Protein AF-A0A2E3DLD1-F1 (afdb_monomer)

Structure (mmCIF, N/CA/C/O backbone):
data_AF-A0A2E3DLD1-F1
#
_entry.id   AF-A0A2E3DLD1-F1
#
loop_
_atom_site.group_PDB
_atom_site.id
_atom_site.type_symbol
_atom_site.label_atom_id
_atom_site.label_alt_id
_atom_site.label_comp_id
_atom_site.label_asym_id
_atom_site.label_entity_id
_atom_site.label_seq_id
_atom_site.pdbx_PDB_ins_code
_atom_site.Cartn_x
_atom_site.Cartn_y
_atom_site.Cartn_z
_atom_site.occupancy
_atom_site.B_iso_or_equiv
_atom_site.auth_seq_id
_atom_site.auth_comp_id
_atom_site.auth_asym_id
_atom_site.auth_atom_id
_atom_site.pdbx_PDB_model_num
ATOM 1 N N . MET A 1 1 ? 0.374 -8.086 2.328 1.00 82.94 1 MET A N 1
ATOM 2 C CA . MET A 1 1 ? -0.920 -7.400 2.568 1.00 82.94 1 MET A CA 1
ATOM 3 C C . MET A 1 1 ? -2.157 -8.249 2.281 1.00 82.94 1 MET A C 1
ATOM 5 O O . MET A 1 1 ? -3.223 -7.863 2.733 1.00 82.94 1 MET A O 1
ATOM 9 N N . SER A 1 2 ? -2.052 -9.369 1.558 1.00 74.94 2 SER A N 1
ATOM 10 C CA . SER A 1 2 ? -3.204 -10.095 1.002 1.00 74.94 2 SER A CA 1
ATOM 11 C C . SER A 1 2 ? -3.505 -11.460 1.629 1.00 74.94 2 SER A C 1
ATOM 13 O O . SER A 1 2 ? -4.386 -12.159 1.141 1.00 74.94 2 SER A O 1
ATOM 15 N N . ARG A 1 3 ? -2.739 -11.895 2.644 1.00 80.12 3 ARG A N 1
ATOM 16 C CA . ARG A 1 3 ? -2.756 -13.262 3.227 1.00 80.12 3 ARG A CA 1
ATOM 17 C C . ARG A 1 3 ? -2.580 -14.410 2.201 1.00 80.12 3 ARG A C 1
ATOM 19 O O . ARG A 1 3 ? -2.602 -15.574 2.575 1.00 80.12 3 ARG A O 1
ATOM 26 N N . ARG A 1 4 ? -2.365 -14.100 0.920 1.00 85.38 4 ARG A N 1
ATOM 27 C CA . ARG A 1 4 ? -2.179 -15.044 -0.187 1.00 85.38 4 ARG A CA 1
ATOM 28 C C . ARG A 1 4 ? -0.713 -15.088 -0.596 1.00 85.38 4 ARG A C 1
ATOM 30 O O . ARG A 1 4 ? -0.006 -14.086 -0.474 1.00 85.38 4 ARG A O 1
ATOM 37 N N . HIS A 1 5 ? -0.281 -16.236 -1.115 1.00 90.38 5 HIS A N 1
ATOM 38 C CA . HIS A 1 5 ? 1.022 -16.362 -1.763 1.00 90.38 5 HIS A CA 1
ATOM 39 C C . HIS A 1 5 ? 1.165 -15.320 -2.886 1.00 90.38 5 HIS A C 1
ATOM 41 O O . HIS A 1 5 ? 0.178 -14.992 -3.546 1.00 90.38 5 HIS A O 1
ATOM 47 N N . GLY A 1 6 ? 2.382 -14.807 -3.103 1.00 82.62 6 GLY A N 1
ATOM 48 C CA . GLY A 1 6 ? 2.643 -13.686 -4.014 1.00 82.62 6 GLY A CA 1
ATOM 49 C C . GLY A 1 6 ? 2.031 -13.885 -5.398 1.00 82.62 6 GLY A C 1
ATOM 50 O O . GLY A 1 6 ? 1.295 -13.021 -5.872 1.00 82.62 6 GLY A O 1
ATOM 51 N N . PHE A 1 7 ? 2.213 -15.069 -5.987 1.00 87.50 7 PHE A N 1
ATOM 52 C CA . PHE A 1 7 ? 1.736 -15.343 -7.345 1.00 87.50 7 PHE A CA 1
ATOM 53 C C . PHE A 1 7 ? 0.203 -15.385 -7.411 1.00 87.50 7 PHE A C 1
ATOM 55 O O . PHE A 1 7 ? -0.388 -14.910 -8.375 1.00 87.50 7 PHE A O 1
ATOM 62 N N . LEU A 1 8 ? -0.455 -15.850 -6.343 1.00 88.19 8 LEU A N 1
ATOM 63 C CA . LEU A 1 8 ? -1.919 -15.830 -6.212 1.00 88.19 8 LEU A CA 1
ATOM 64 C C . LEU A 1 8 ? -2.474 -14.422 -5.964 1.00 88.19 8 LEU A C 1
ATOM 66 O O . LEU A 1 8 ? -3.671 -14.187 -6.113 1.00 88.19 8 LEU A O 1
ATOM 70 N N . ALA A 1 9 ? -1.618 -13.490 -5.553 1.00 87.88 9 ALA A N 1
ATOM 71 C CA . ALA A 1 9 ? -1.947 -12.083 -5.376 1.00 87.88 9 ALA A CA 1
ATOM 72 C C . ALA A 1 9 ? -1.574 -11.231 -6.608 1.00 87.88 9 ALA A C 1
ATOM 74 O O . ALA A 1 9 ? -1.698 -10.005 -6.566 1.00 87.88 9 ALA A O 1
ATOM 75 N N . GLY A 1 10 ? -1.115 -11.867 -7.694 1.00 88.69 10 GLY A N 1
ATOM 76 C CA . GLY A 1 10 ? -0.681 -11.213 -8.932 1.00 88.69 10 GLY A CA 1
ATOM 77 C C . GLY A 1 10 ? 0.753 -10.673 -8.906 1.00 88.69 10 GLY A C 1
ATOM 78 O O . GLY A 1 10 ? 1.198 -10.101 -9.896 1.00 88.69 10 GLY A O 1
ATOM 79 N N . VAL A 1 11 ? 1.493 -10.874 -7.811 1.00 91.00 11 VAL A N 1
ATOM 80 C CA . VAL A 1 11 ? 2.868 -10.385 -7.644 1.00 91.00 11 VAL A CA 1
ATOM 81 C C . VAL A 1 11 ? 3.843 -11.512 -7.944 1.00 91.00 11 VAL A C 1
ATOM 83 O O . VAL A 1 11 ? 3.930 -12.482 -7.195 1.00 91.00 11 VAL A O 1
ATOM 86 N N . THR A 1 12 ? 4.587 -11.384 -9.038 1.00 89.75 12 THR A N 1
ATOM 87 C CA . THR A 1 12 ? 5.524 -12.434 -9.484 1.00 89.75 12 THR A CA 1
ATOM 88 C C . THR A 1 12 ? 6.979 -11.994 -9.469 1.00 89.75 12 THR A C 1
ATOM 90 O O . THR A 1 12 ? 7.861 -12.830 -9.319 1.00 89.75 12 THR A O 1
ATOM 93 N N . ASP A 1 13 ? 7.232 -10.695 -9.605 1.00 90.38 13 ASP A N 1
ATOM 94 C CA . ASP A 1 13 ? 8.566 -10.101 -9.576 1.00 90.38 13 ASP A CA 1
ATOM 95 C C . ASP A 1 13 ? 8.461 -8.657 -9.043 1.00 90.38 13 ASP A C 1
ATOM 97 O O . ASP A 1 13 ? 7.379 -8.195 -8.686 1.00 90.38 13 ASP A O 1
ATOM 101 N N . THR A 1 14 ? 9.578 -7.939 -8.960 1.00 87.06 14 THR A N 1
ATOM 102 C CA . THR A 1 14 ? 9.646 -6.549 -8.477 1.00 87.06 14 THR A CA 1
ATOM 103 C C . THR A 1 14 ? 9.921 -5.532 -9.584 1.00 87.06 14 THR A C 1
ATOM 105 O O . THR A 1 14 ? 9.970 -4.331 -9.329 1.00 87.06 14 THR A O 1
ATOM 108 N N . ARG A 1 15 ? 10.138 -6.002 -10.813 1.00 84.88 15 ARG A N 1
ATOM 109 C CA . ARG A 1 15 ? 10.510 -5.196 -11.974 1.00 84.88 15 ARG A CA 1
ATOM 110 C C . ARG A 1 15 ? 9.376 -5.188 -12.990 1.00 84.88 15 ARG A C 1
ATOM 112 O O . ARG A 1 15 ? 8.490 -6.041 -12.980 1.00 84.88 15 ARG A O 1
ATOM 119 N N . PHE A 1 16 ? 9.439 -4.228 -13.910 1.00 85.44 16 PHE A N 1
ATOM 120 C CA . PHE A 1 16 ? 8.552 -4.161 -15.076 1.00 85.44 16 PHE A CA 1
ATOM 121 C C . PHE A 1 16 ? 7.054 -4.242 -14.728 1.00 85.44 16 PHE A C 1
ATOM 123 O O . PHE A 1 16 ? 6.290 -4.905 -15.421 1.00 85.44 16 PHE A O 1
ATOM 130 N N . MET A 1 17 ? 6.628 -3.557 -13.658 1.00 84.94 17 MET A N 1
ATOM 131 C CA . MET A 1 17 ? 5.228 -3.472 -13.207 1.00 84.94 17 MET A CA 1
ATOM 132 C C . MET A 1 17 ? 4.640 -4.778 -12.640 1.00 84.94 17 MET A C 1
ATOM 134 O O . MET A 1 17 ? 3.442 -4.830 -12.348 1.00 84.94 17 MET A O 1
ATOM 138 N N . ARG A 1 18 ? 5.459 -5.820 -12.449 1.00 87.56 18 ARG A N 1
ATOM 139 C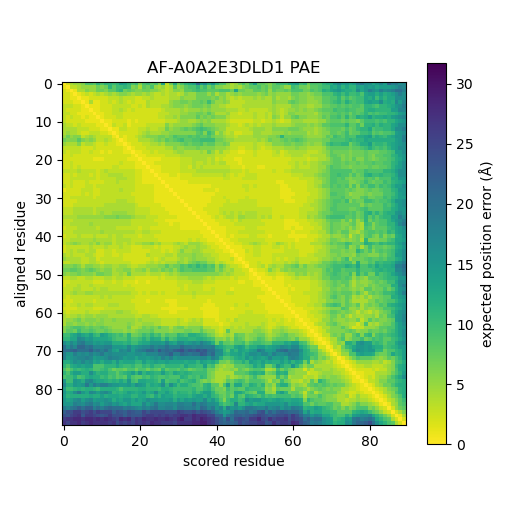 CA . ARG A 1 18 ? 5.053 -7.125 -11.893 1.00 87.56 18 ARG A CA 1
ATOM 140 C C . ARG A 1 18 ? 4.953 -7.129 -10.367 1.00 87.56 18 ARG A C 1
ATOM 142 O O . ARG A 1 18 ? 4.509 -8.123 -9.793 1.00 87.56 18 ARG A O 1
ATOM 149 N N . GLU A 1 19 ? 5.316 -6.016 -9.732 1.00 89.00 19 GLU A N 1
ATOM 150 C CA . GLU A 1 19 ? 5.168 -5.771 -8.297 1.00 89.00 19 GLU A CA 1
ATOM 151 C C . GLU A 1 19 ? 3.731 -5.409 -7.895 1.00 89.00 19 GLU A C 1
ATOM 153 O O . GLU A 1 19 ? 3.419 -5.284 -6.714 1.00 89.00 19 GLU A O 1
ATOM 158 N N . ARG A 1 20 ? 2.845 -5.174 -8.866 1.00 92.12 20 ARG A N 1
ATOM 159 C CA . ARG A 1 20 ? 1.493 -4.672 -8.617 1.00 92.12 20 ARG A CA 1
ATOM 160 C C . ARG A 1 20 ? 0.626 -5.731 -7.952 1.00 92.12 20 ARG A C 1
ATOM 162 O O . ARG A 1 20 ? 0.311 -6.758 -8.544 1.00 92.12 20 ARG A O 1
ATOM 169 N N . LEU A 1 21 ? 0.172 -5.428 -6.740 1.00 92.62 21 LEU A N 1
ATOM 170 C CA . LEU A 1 21 ? -0.822 -6.252 -6.068 1.00 92.62 21 LEU A CA 1
ATOM 171 C C . LEU A 1 2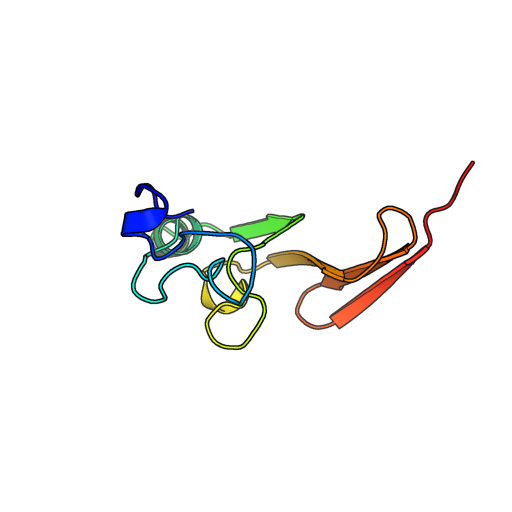1 ? -2.144 -6.169 -6.833 1.00 92.62 21 LEU A C 1
ATOM 173 O O . LEU A 1 21 ? -2.614 -5.065 -7.113 1.00 92.62 21 LEU A O 1
ATOM 177 N N . SER A 1 22 ? -2.752 -7.318 -7.133 1.00 93.00 22 SER A N 1
ATOM 178 C CA . SER A 1 22 ? -4.042 -7.373 -7.825 1.00 93.00 22 SER A CA 1
ATOM 179 C C . SER A 1 22 ? -5.079 -6.460 -7.155 1.00 93.00 22 SER A C 1
ATOM 181 O O . SER A 1 22 ? -5.165 -6.368 -5.921 1.00 93.00 22 SER A O 1
ATOM 183 N N . LEU A 1 23 ? -5.863 -5.750 -7.973 1.00 91.75 23 LEU A N 1
ATOM 184 C CA . LEU A 1 23 ? -6.872 -4.818 -7.474 1.00 91.75 23 LEU A CA 1
ATOM 185 C C . LEU A 1 23 ? -8.017 -5.549 -6.767 1.00 91.75 23 LEU A C 1
ATOM 187 O O . LEU A 1 23 ? -8.469 -5.060 -5.734 1.00 91.75 23 LEU A O 1
ATOM 191 N N . ASP A 1 24 ? -8.344 -6.760 -7.215 1.00 91.50 24 ASP A N 1
ATOM 192 C CA . ASP A 1 24 ? -9.379 -7.629 -6.633 1.00 91.50 24 ASP A CA 1
ATOM 193 C C . ASP A 1 24 ? -8.965 -8.227 -5.284 1.00 91.50 24 ASP A C 1
ATOM 195 O O . ASP A 1 24 ? -9.754 -8.840 -4.565 1.00 91.50 24 ASP A O 1
ATOM 199 N N . THR A 1 25 ? -7.692 -8.077 -4.921 1.00 92.19 25 THR A N 1
ATOM 200 C CA . THR A 1 25 ? -7.189 -8.568 -3.647 1.00 92.19 25 THR A CA 1
ATOM 201 C C . THR A 1 25 ? -7.505 -7.582 -2.534 1.00 92.19 25 THR A C 1
ATOM 203 O O . THR A 1 25 ? -6.942 -6.484 -2.492 1.00 92.19 25 THR A O 1
ATOM 206 N N . ILE A 1 26 ? -8.337 -8.013 -1.589 1.00 91.94 26 ILE A N 1
ATOM 207 C CA . ILE A 1 26 ? -8.608 -7.264 -0.362 1.00 91.94 26 ILE A CA 1
ATOM 208 C C . ILE A 1 26 ? -7.332 -7.214 0.484 1.00 91.94 26 ILE A C 1
ATOM 210 O O . ILE A 1 26 ? -6.695 -8.238 0.755 1.00 91.94 26 ILE A O 1
ATOM 214 N N . THR A 1 27 ? -6.930 -6.009 0.875 1.00 94.06 27 THR A N 1
ATOM 215 C CA . THR A 1 27 ? -5.795 -5.784 1.769 1.00 94.06 27 THR A CA 1
ATOM 216 C C . THR A 1 27 ? -6.245 -5.810 3.229 1.00 94.06 27 THR A C 1
ATOM 218 O O . THR A 1 27 ? -7.378 -5.465 3.557 1.00 94.06 27 THR A O 1
ATOM 221 N N . LEU A 1 28 ? -5.332 -6.166 4.134 1.00 93.75 28 LEU A N 1
ATOM 222 C CA . LEU A 1 28 ? -5.573 -6.104 5.579 1.00 93.75 28 LEU A CA 1
ATOM 223 C C . LEU A 1 28 ? -6.209 -4.778 6.066 1.00 93.75 28 LEU A C 1
ATOM 225 O O . LEU A 1 28 ? -7.220 -4.850 6.759 1.00 93.75 28 LEU A O 1
ATOM 229 N N . PRO A 1 29 ? -5.696 -3.580 5.716 1.00 94.19 29 PRO A N 1
ATOM 230 C CA . PRO A 1 29 ? -6.320 -2.320 6.131 1.00 94.19 29 PRO A CA 1
ATOM 231 C C . PRO A 1 29 ? -7.738 -2.132 5.569 1.00 94.19 29 PRO A C 1
ATOM 233 O O . PRO A 1 29 ? -8.582 -1.608 6.283 1.00 94.19 29 PRO A O 1
ATOM 236 N N . GLN A 1 30 ? -8.053 -2.615 4.357 1.00 94.38 30 GLN A N 1
ATOM 237 C CA . GLN A 1 30 ? -9.433 -2.580 3.847 1.00 94.38 30 GLN A CA 1
ATOM 238 C C . GLN A 1 30 ? -10.376 -3.402 4.734 1.00 94.38 30 GLN A C 1
ATOM 240 O O . GLN A 1 30 ? -11.459 -2.928 5.061 1.00 94.38 30 GLN A O 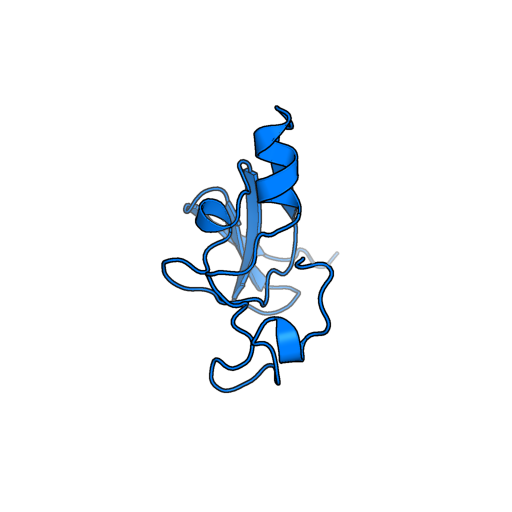1
ATOM 245 N N . SER A 1 31 ? -9.954 -4.594 5.168 1.00 95.00 31 SER A N 1
ATOM 246 C CA . SER A 1 31 ? -10.741 -5.424 6.091 1.00 95.00 31 SER A CA 1
ATOM 247 C C . SER A 1 31 ? -10.838 -4.836 7.502 1.00 95.00 31 SER A C 1
ATOM 249 O O . SER A 1 31 ? -11.871 -4.958 8.147 1.00 95.00 31 SER A O 1
ATOM 251 N N . LEU A 1 32 ? -9.785 -4.192 8.008 1.00 95.19 32 LEU A N 1
ATOM 252 C CA . LEU A 1 32 ? -9.833 -3.549 9.327 1.00 95.19 32 LEU A CA 1
ATOM 253 C C . LEU A 1 32 ? -10.743 -2.317 9.315 1.00 95.19 32 LEU A C 1
ATOM 255 O O . LEU A 1 32 ? -11.489 -2.082 10.264 1.00 95.19 32 LEU A O 1
ATOM 259 N N . LYS A 1 33 ? -10.749 -1.570 8.211 1.00 94.06 33 LYS A N 1
ATOM 260 C CA . LYS A 1 33 ? -11.592 -0.389 8.054 1.00 94.06 33 LYS A CA 1
ATOM 261 C C . LYS A 1 33 ? -13.084 -0.722 8.119 1.00 94.06 33 LYS A C 1
ATOM 263 O O . LYS A 1 33 ? -13.842 0.040 8.711 1.00 94.06 33 LYS A O 1
ATOM 268 N N . THR A 1 34 ? -13.514 -1.883 7.607 1.00 93.81 34 THR A N 1
ATOM 269 C CA . THR A 1 34 ? -14.919 -2.324 7.744 1.00 93.81 34 THR A CA 1
ATOM 270 C C . THR A 1 34 ? -15.327 -2.607 9.191 1.00 93.81 34 THR A C 1
ATOM 272 O O . THR A 1 34 ? -16.514 -2.623 9.487 1.00 93.81 34 THR A O 1
ATOM 275 N N . ALA A 1 35 ? -14.363 -2.808 10.092 1.00 96.44 35 ALA A N 1
ATOM 276 C CA . ALA A 1 35 ? -14.590 -2.981 11.525 1.00 96.44 35 ALA A CA 1
ATOM 277 C C . ALA A 1 35 ? -14.399 -1.679 12.335 1.00 96.44 35 ALA A C 1
ATOM 279 O O . ALA A 1 35 ? -14.372 -1.724 13.560 1.00 96.44 35 ALA A O 1
ATOM 280 N N . GLY A 1 36 ? -14.259 -0.521 11.675 1.00 95.38 36 GLY A N 1
ATOM 281 C CA . GLY A 1 36 ? -14.158 0.787 12.335 1.00 95.38 36 GLY A CA 1
ATOM 282 C C . GLY A 1 36 ? -12.750 1.188 12.783 1.00 95.38 36 GLY A C 1
ATOM 283 O O . GLY A 1 36 ? -12.598 2.174 13.501 1.00 95.38 36 GLY A O 1
ATOM 284 N N . TYR A 1 37 ? -11.711 0.462 12.363 1.00 97.38 37 TYR A N 1
ATOM 285 C CA . TYR A 1 37 ? -10.331 0.835 12.675 1.00 97.38 37 TYR A CA 1
ATOM 286 C C . TYR A 1 37 ? -9.863 2.022 11.828 1.00 97.38 37 TYR A C 1
ATOM 288 O O . TYR A 1 37 ? -10.039 2.032 10.609 1.00 97.38 37 TYR A O 1
ATOM 296 N N . ALA A 1 38 ? -9.172 2.965 12.471 1.00 96.50 38 ALA A N 1
ATOM 297 C CA . ALA A 1 38 ? -8.322 3.930 11.782 1.00 96.50 38 ALA A CA 1
ATOM 298 C C . ALA A 1 38 ? -7.046 3.234 11.287 1.00 96.50 38 ALA A C 1
ATOM 300 O O . ALA A 1 38 ? -6.454 2.417 11.998 1.00 96.50 38 ALA A O 1
ATOM 301 N N . THR A 1 39 ? -6.614 3.547 10.066 1.00 96.31 39 THR A N 1
ATOM 302 C CA . THR A 1 39 ? -5.514 2.828 9.411 1.00 96.31 39 THR A CA 1
ATOM 303 C C . THR A 1 39 ? -4.400 3.762 8.943 1.00 96.31 39 THR A C 1
ATOM 305 O O . THR A 1 39 ? -4.638 4.760 8.263 1.00 96.31 39 THR A O 1
ATOM 308 N N . GLY A 1 40 ? -3.155 3.403 9.265 1.00 93.56 40 GLY A N 1
ATOM 309 C CA . GLY A 1 40 ? -1.958 4.162 8.901 1.00 93.56 40 GLY A CA 1
ATOM 310 C C . GLY A 1 40 ? -0.923 3.310 8.166 1.00 93.56 40 GLY A C 1
ATOM 311 O O . GLY A 1 40 ? -0.770 2.122 8.455 1.00 93.56 40 GLY A O 1
ATOM 312 N N . PHE A 1 41 ? -0.197 3.909 7.221 1.00 91.62 41 PHE A N 1
ATOM 313 C CA . PHE A 1 41 ? 0.945 3.289 6.550 1.00 91.62 41 PHE A CA 1
ATOM 314 C C . PHE A 1 41 ? 2.190 4.167 6.627 1.00 91.62 41 PHE A C 1
ATOM 316 O O . PHE A 1 41 ? 2.171 5.314 6.187 1.00 91.62 41 PHE A O 1
ATOM 323 N N . PHE A 1 42 ? 3.298 3.580 7.077 1.00 90.56 42 PHE A N 1
ATOM 324 C CA . PHE A 1 42 ? 4.586 4.254 7.212 1.00 90.56 42 PHE A CA 1
ATOM 325 C C . PHE A 1 42 ? 5.680 3.399 6.557 1.00 90.56 42 PHE A C 1
ATOM 327 O O . PHE A 1 42 ? 5.848 2.230 6.903 1.00 90.56 42 PHE A O 1
ATOM 334 N N . GLY A 1 43 ? 6.421 3.953 5.593 1.00 86.06 43 GLY A N 1
ATOM 335 C CA . GLY A 1 43 ? 7.585 3.296 4.981 1.00 86.06 43 GLY A CA 1
ATOM 336 C C . GLY A 1 43 ? 7.450 2.969 3.488 1.00 86.06 43 GLY A C 1
ATOM 337 O O . GLY A 1 43 ? 7.094 3.823 2.677 1.00 86.06 43 GLY A O 1
ATOM 338 N N . LYS A 1 44 ? 7.827 1.750 3.070 1.00 87.31 44 LYS A N 1
ATOM 339 C CA . LYS A 1 44 ? 7.930 1.364 1.646 1.00 87.31 44 LYS A CA 1
ATOM 340 C C . LYS A 1 44 ? 6.732 0.529 1.200 1.00 87.31 44 LYS A C 1
ATOM 342 O O . LYS A 1 44 ? 6.552 -0.586 1.673 1.00 87.31 44 LYS A O 1
ATOM 347 N N . TRP A 1 45 ? 5.968 1.028 0.227 1.00 88.31 45 TRP A N 1
ATOM 348 C CA . TRP A 1 45 ? 4.774 0.330 -0.262 1.00 88.31 45 TRP A CA 1
ATOM 349 C C . TRP A 1 45 ? 5.070 -0.824 -1.229 1.00 88.31 45 TRP A C 1
ATOM 351 O O . TRP A 1 45 ? 4.687 -1.958 -0.970 1.00 88.31 45 TRP A O 1
ATOM 361 N N . HIS A 1 46 ? 5.759 -0.535 -2.338 1.00 88.81 46 HIS A N 1
ATOM 362 C CA . HIS A 1 46 ? 6.234 -1.512 -3.333 1.00 88.81 46 HIS A CA 1
ATOM 363 C C . HIS A 1 46 ? 5.192 -2.490 -3.913 1.00 88.81 46 HIS A C 1
ATOM 365 O O . HIS A 1 46 ? 5.573 -3.535 -4.417 1.00 88.81 46 HIS A O 1
ATOM 371 N N . ASN A 1 47 ? 3.903 -2.142 -3.884 1.00 89.56 47 ASN A N 1
ATOM 372 C CA . ASN A 1 47 ? 2.820 -2.959 -4.447 1.00 89.56 47 ASN A CA 1
ATOM 373 C C . ASN A 1 47 ? 2.061 -2.223 -5.572 1.00 89.56 47 ASN A C 1
ATOM 375 O O . ASN A 1 47 ? 0.856 -2.400 -5.751 1.00 89.56 47 ASN A O 1
ATOM 379 N N . GLY A 1 48 ? 2.769 -1.356 -6.303 1.00 88.00 48 GLY A N 1
ATOM 380 C CA . GLY A 1 48 ? 2.227 -0.442 -7.312 1.00 88.00 48 GLY A CA 1
ATOM 381 C C . GLY A 1 48 ? 2.124 1.009 -6.822 1.00 88.00 48 GLY A C 1
ATOM 382 O O . GLY A 1 48 ? 1.705 1.282 -5.701 1.00 88.00 48 GLY A O 1
ATOM 383 N N . LYS A 1 49 ? 2.540 1.964 -7.665 1.00 78.88 49 LYS A N 1
ATOM 384 C CA . LYS A 1 49 ? 2.679 3.393 -7.300 1.00 78.88 49 LYS A CA 1
ATOM 385 C C . LYS A 1 49 ? 1.568 4.303 -7.854 1.00 78.88 49 LYS A C 1
ATOM 387 O O . LYS A 1 49 ? 1.350 5.389 -7.323 1.00 78.88 49 LYS A O 1
ATOM 392 N N . GLY A 1 50 ? 0.881 3.895 -8.923 1.00 83.50 50 GLY A N 1
ATOM 393 C CA . GLY A 1 50 ? -0.059 4.744 -9.672 1.00 83.50 50 GLY A CA 1
ATOM 394 C C . GLY A 1 50 ? -1.533 4.371 -9.493 1.00 83.50 50 GLY A C 1
ATOM 395 O O . GLY A 1 50 ? -1.850 3.224 -9.196 1.00 83.50 50 GLY A O 1
ATOM 396 N N . GLY A 1 51 ? -2.430 5.340 -9.707 1.00 88.50 51 GLY A N 1
ATOM 397 C CA . GLY A 1 51 ? -3.882 5.123 -9.806 1.00 88.50 51 GLY A CA 1
ATOM 398 C C . GLY A 1 51 ? -4.483 4.294 -8.664 1.00 88.50 51 GLY A C 1
ATOM 399 O O . GLY A 1 51 ? -4.253 4.572 -7.486 1.00 88.50 51 GLY A O 1
ATOM 400 N N . SER A 1 52 ? -5.227 3.246 -9.014 1.00 90.62 52 SER A N 1
ATOM 401 C CA . SER A 1 52 ? -5.905 2.348 -8.065 1.00 90.62 52 SER A CA 1
ATOM 402 C C . SER A 1 52 ? -4.955 1.561 -7.148 1.00 90.62 52 SER A C 1
ATOM 404 O O . SER A 1 52 ? -5.388 1.034 -6.128 1.00 90.62 52 SER A O 1
ATOM 406 N N . TYR A 1 53 ? -3.655 1.510 -7.457 1.00 89.38 53 TYR A N 1
ATOM 407 C CA . TYR A 1 53 ? -2.647 0.844 -6.621 1.00 89.38 53 TYR A CA 1
ATOM 408 C C . TYR A 1 53 ? -2.114 1.733 -5.487 1.00 89.38 53 TYR A C 1
ATOM 410 O O . TYR A 1 53 ? -1.379 1.257 -4.618 1.00 89.38 53 TYR A O 1
ATOM 418 N N . ARG A 1 54 ? -2.469 3.027 -5.481 1.00 89.19 54 ARG A N 1
ATOM 419 C CA . ARG A 1 54 ? -2.089 3.970 -4.421 1.00 89.19 54 ARG A CA 1
ATOM 420 C C . ARG A 1 54 ? -2.679 3.532 -3.083 1.00 89.19 54 ARG A C 1
ATOM 422 O O . ARG A 1 54 ? -3.839 3.152 -3.011 1.00 89.19 54 ARG A O 1
ATOM 429 N N . LEU A 1 55 ? -1.903 3.685 -2.014 1.00 89.12 55 LEU A N 1
ATOM 430 C CA . LEU A 1 55 ? -2.257 3.323 -0.634 1.00 89.12 55 LEU A CA 1
ATOM 431 C C . LEU A 1 55 ? -3.652 3.816 -0.173 1.00 89.12 55 LEU A C 1
ATOM 433 O O . LEU A 1 55 ? -4.367 3.064 0.480 1.00 89.12 55 LEU A O 1
ATOM 437 N N . GLU A 1 56 ? -4.063 5.033 -0.558 1.00 88.06 56 GLU A N 1
ATOM 438 C CA . GLU A 1 56 ? -5.414 5.593 -0.303 1.00 88.06 56 GLU A CA 1
ATOM 439 C C . GLU A 1 56 ? -6.542 4.710 -0.849 1.00 88.06 56 GLU A C 1
ATOM 441 O O . GLU A 1 56 ? -7.556 4.498 -0.193 1.00 88.06 56 GLU A O 1
ATOM 446 N N . ASN A 1 57 ? -6.327 4.120 -2.022 1.00 91.19 57 ASN A N 1
ATOM 447 C CA . ASN A 1 57 ? -7.278 3.223 -2.677 1.00 91.19 57 ASN A CA 1
ATOM 448 C C . ASN A 1 57 ? -7.141 1.775 -2.180 1.00 91.19 57 ASN A C 1
ATOM 450 O O . ASN A 1 57 ? -7.882 0.888 -2.596 1.00 91.19 57 ASN A O 1
ATOM 454 N N . ARG A 1 58 ? -6.178 1.524 -1.287 1.00 93.81 58 ARG A N 1
ATOM 455 C CA . ARG A 1 58 ? -5.871 0.214 -0.703 1.00 93.81 58 ARG A CA 1
ATOM 456 C C . ARG A 1 58 ? -6.143 0.179 0.799 1.00 93.81 58 ARG A C 1
ATOM 458 O O . ARG A 1 58 ? -5.613 -0.695 1.477 1.00 93.81 58 ARG A O 1
ATOM 465 N N . GLY A 1 59 ? -6.989 1.089 1.285 1.00 91.75 59 GLY A N 1
ATOM 466 C CA . GLY A 1 59 ? -7.588 1.041 2.617 1.00 91.75 59 GLY A CA 1
ATOM 467 C C . GLY A 1 59 ? -6.886 1.848 3.698 1.00 91.75 59 GLY A C 1
ATOM 468 O O . GLY A 1 59 ? -7.309 1.709 4.831 1.00 91.75 59 GLY A O 1
ATOM 469 N N . PHE A 1 60 ? -5.864 2.651 3.378 1.00 94.19 60 PHE A N 1
ATOM 470 C CA . PHE A 1 60 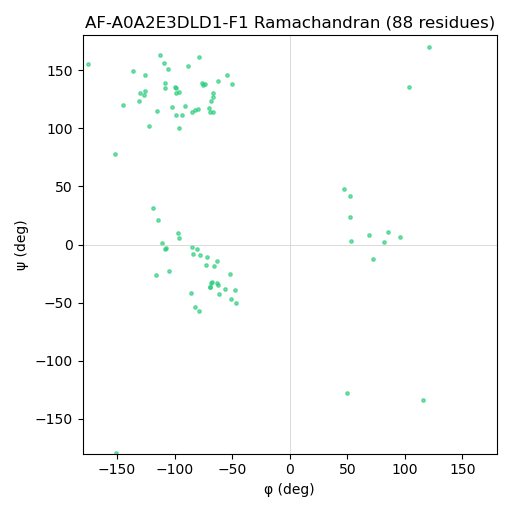? -5.143 3.467 4.364 1.00 94.19 60 PHE A CA 1
ATOM 471 C C . PHE A 1 60 ? -5.656 4.905 4.442 1.00 94.19 60 PHE A C 1
ATOM 473 O O . PHE A 1 60 ? -5.727 5.585 3.413 1.00 94.19 60 PHE A O 1
ATOM 480 N N . ASP A 1 61 ? -5.917 5.379 5.659 1.00 92.69 61 ASP A N 1
ATOM 481 C CA . ASP A 1 61 ? -6.342 6.752 5.946 1.00 92.69 61 ASP A CA 1
ATOM 482 C C . ASP A 1 61 ? -5.138 7.704 5.999 1.00 92.69 61 ASP A C 1
ATOM 484 O O . ASP A 1 61 ? -5.079 8.672 5.239 1.00 92.69 61 ASP A O 1
ATOM 488 N N . GLU A 1 62 ? -4.131 7.377 6.814 1.00 92.00 62 GLU A N 1
ATOM 489 C CA . GLU A 1 62 ? -2.898 8.160 6.964 1.00 92.00 62 GLU A CA 1
ATOM 490 C C . GLU A 1 62 ? -1.700 7.460 6.321 1.00 92.00 62 GLU A C 1
ATOM 492 O O . GLU A 1 62 ? -1.528 6.243 6.432 1.00 92.00 62 GLU A O 1
ATOM 497 N N . ARG A 1 63 ? -0.878 8.203 5.569 1.00 88.00 63 ARG A N 1
ATOM 498 C CA . ARG A 1 63 ? 0.170 7.602 4.736 1.00 88.00 63 ARG A CA 1
ATOM 499 C C . ARG A 1 63 ? 1.409 8.476 4.680 1.00 88.00 63 ARG A C 1
ATOM 501 O O . ARG A 1 63 ? 1.351 9.574 4.134 1.00 88.00 63 ARG A O 1
ATOM 508 N N . TRP A 1 64 ? 2.521 7.909 5.128 1.00 84.12 64 TRP A N 1
ATOM 509 C CA . TRP A 1 64 ? 3.874 8.436 5.003 1.00 84.12 64 TRP A CA 1
ATOM 510 C C . TRP A 1 64 ? 4.721 7.413 4.267 1.00 84.12 64 TRP A C 1
ATOM 512 O O . TRP A 1 64 ? 5.116 6.393 4.833 1.00 84.12 64 TRP 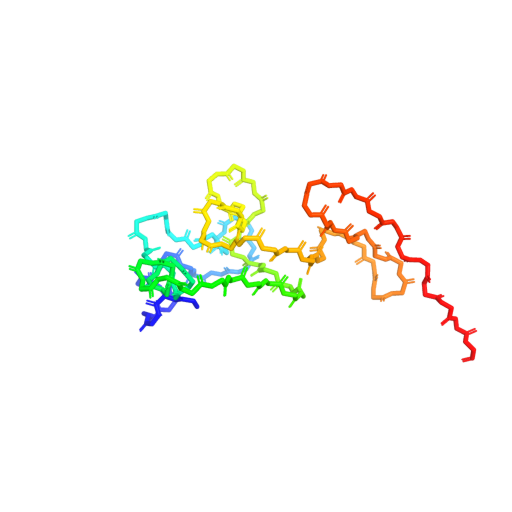A O 1
ATOM 522 N N . PHE A 1 65 ? 4.979 7.629 2.981 1.00 82.31 65 PHE A N 1
ATOM 523 C CA . PHE A 1 65 ? 5.697 6.623 2.205 1.00 82.31 65 PHE A CA 1
ATOM 524 C C . PHE A 1 65 ? 6.773 7.200 1.308 1.00 82.31 65 PHE A C 1
ATOM 526 O O . PHE A 1 65 ? 6.677 8.313 0.790 1.00 82.31 65 PHE A O 1
ATOM 533 N N . HIS A 1 66 ? 7.807 6.388 1.117 1.00 80.25 66 HIS A N 1
ATOM 534 C CA . HIS A 1 66 ? 8.891 6.698 0.209 1.00 80.25 66 H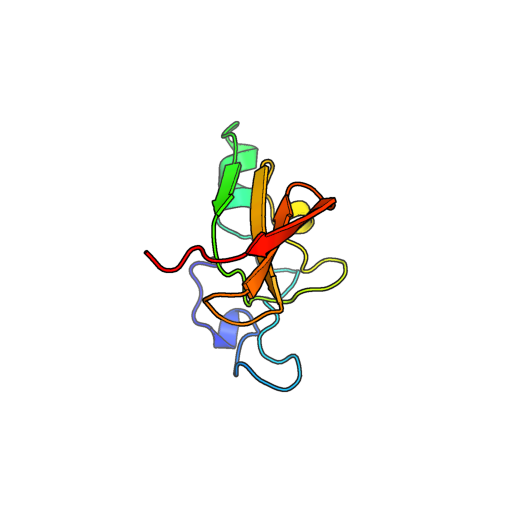IS A CA 1
ATOM 535 C C . HIS A 1 66 ? 8.391 6.649 -1.238 1.00 80.25 66 HIS A C 1
ATOM 537 O O . HIS A 1 66 ? 8.049 5.579 -1.750 1.00 80.25 66 HIS A O 1
ATOM 543 N N . GLU A 1 67 ? 8.372 7.797 -1.914 1.00 72.12 67 GLU A N 1
ATOM 544 C CA . GLU A 1 67 ? 8.005 7.854 -3.327 1.00 72.12 67 GLU A CA 1
ATOM 545 C C . GLU A 1 67 ? 9.194 7.583 -4.249 1.00 72.12 67 GLU A C 1
ATOM 547 O O . GLU A 1 67 ? 9.035 6.933 -5.286 1.00 72.12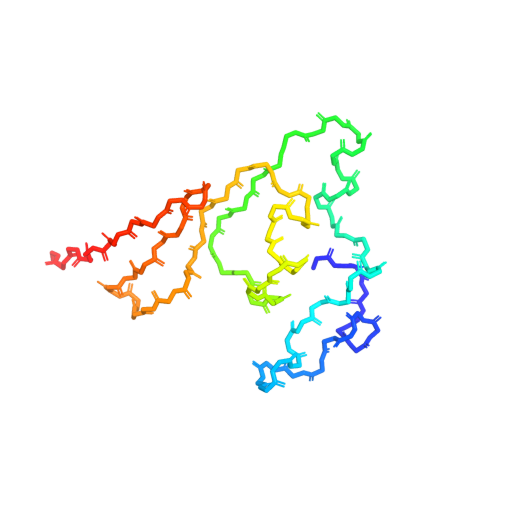 67 GLU A O 1
ATOM 552 N N . SER A 1 68 ? 10.354 8.150 -3.926 1.00 69.06 68 SER A N 1
ATOM 553 C CA . SER A 1 68 ? 11.569 8.108 -4.748 1.00 69.06 68 SER A CA 1
ATOM 554 C C . SER A 1 68 ? 12.731 8.760 -4.005 1.00 69.06 68 SER A C 1
ATOM 556 O O . SER A 1 68 ? 12.499 9.677 -3.219 1.00 69.06 68 SER A O 1
ATOM 558 N N . GLY A 1 69 ? 13.964 8.387 -4.335 1.00 63.78 69 GLY A N 1
ATOM 559 C CA . GLY A 1 69 ? 15.177 9.022 -3.817 1.00 63.78 69 GLY A CA 1
ATOM 560 C C . GLY A 1 69 ? 16.076 8.041 -3.072 1.00 63.78 69 GLY A C 1
ATOM 561 O O . GLY A 1 69 ? 15.706 6.897 -2.815 1.00 63.78 69 GLY A O 1
ATOM 562 N N . SER A 1 70 ? 17.284 8.486 -2.757 1.00 60.25 70 SER A N 1
ATOM 563 C CA . SER A 1 70 ? 18.270 7.683 -2.033 1.00 60.25 70 SER A CA 1
ATOM 564 C C . SER A 1 70 ? 17.945 7.674 -0.540 1.00 60.25 70 SER A C 1
ATOM 566 O O . SER A 1 70 ? 17.248 8.559 -0.047 1.00 60.25 70 SER A O 1
ATOM 568 N N . ARG A 1 71 ? 18.490 6.708 0.206 1.00 57.97 71 ARG A N 1
ATOM 569 C CA . ARG A 1 71 ? 18.257 6.546 1.657 1.00 57.97 71 ARG A CA 1
ATOM 570 C C . ARG A 1 71 ? 18.500 7.830 2.480 1.00 57.97 71 ARG A C 1
ATOM 572 O O . ARG A 1 71 ? 17.876 7.985 3.518 1.00 57.97 71 ARG A O 1
ATOM 579 N N . MET A 1 72 ? 19.342 8.739 1.974 1.00 58.22 72 MET A N 1
ATOM 580 C CA . MET A 1 72 ? 19.747 10.009 2.606 1.00 58.22 72 MET A CA 1
ATOM 581 C C . MET A 1 72 ? 19.137 11.270 1.961 1.00 58.22 72 MET A C 1
ATOM 583 O O . MET A 1 72 ? 19.376 12.382 2.418 1.00 58.22 72 MET A O 1
ATOM 587 N N . ALA A 1 73 ? 18.374 11.122 0.878 1.00 63.03 73 ALA A N 1
ATOM 588 C CA . ALA A 1 73 ? 17.731 12.225 0.166 1.00 63.03 73 ALA A CA 1
ATOM 589 C C . ALA A 1 73 ? 16.458 11.691 -0.496 1.00 63.03 73 ALA A C 1
ATOM 591 O O . ALA A 1 73 ? 16.439 11.352 -1.685 1.00 63.03 73 ALA A O 1
ATOM 592 N N . ALA A 1 74 ? 15.412 11.535 0.312 1.00 67.00 74 ALA A N 1
ATOM 593 C CA . ALA A 1 74 ? 14.172 10.891 -0.092 1.00 67.00 74 ALA A CA 1
ATOM 594 C C . ALA A 1 74 ? 13.043 11.910 -0.246 1.00 67.00 74 ALA A C 1
ATOM 596 O O . ALA A 1 74 ? 12.859 12.792 0.588 1.00 67.00 74 ALA A O 1
ATOM 597 N N . ASN A 1 75 ? 12.237 11.734 -1.289 1.00 76.12 75 ASN A N 1
ATOM 598 C CA . ASN A 1 75 ? 10.924 12.353 -1.372 1.00 76.12 75 ASN A CA 1
ATOM 599 C C . ASN A 1 75 ? 9.939 11.451 -0.628 1.00 76.12 75 ASN A C 1
ATOM 601 O O . ASN A 1 75 ? 9.684 10.312 -1.043 1.00 76.12 75 ASN A O 1
ATOM 605 N N . ILE A 1 76 ? 9.404 11.964 0.472 1.00 78.69 76 ILE A N 1
ATOM 606 C CA . ILE A 1 76 ? 8.339 11.330 1.237 1.00 78.69 76 ILE A CA 1
ATOM 607 C C . ILE A 1 76 ? 7.027 11.979 0.817 1.00 78.69 76 ILE A C 1
ATOM 609 O O . ILE A 1 76 ? 6.945 13.198 0.678 1.00 78.69 76 ILE A O 1
ATOM 613 N N . SER A 1 77 ? 5.996 11.172 0.580 1.00 78.56 77 SER A N 1
ATOM 614 C CA . SER A 1 77 ? 4.646 11.711 0.451 1.00 78.56 77 SER A CA 1
ATOM 615 C C . SER A 1 77 ? 3.881 11.540 1.749 1.00 78.56 77 SER A C 1
ATOM 617 O O . SER A 1 77 ? 3.816 10.430 2.281 1.00 78.56 77 SER A O 1
ATOM 619 N N . HIS A 1 78 ? 3.271 12.640 2.186 1.00 81.31 78 HIS A N 1
ATOM 620 C CA . HIS A 1 78 ? 2.270 12.698 3.236 1.00 81.31 78 HIS A CA 1
ATOM 621 C C . HIS A 1 78 ? 0.946 13.170 2.626 1.00 81.31 78 HIS A C 1
ATOM 623 O O . HIS A 1 78 ? 0.855 14.284 2.115 1.00 81.31 78 HIS A O 1
ATOM 629 N N . ASN A 1 79 ? -0.079 12.313 2.615 1.00 81.12 79 ASN A N 1
ATOM 630 C CA . ASN A 1 79 ? -1.430 12.663 2.143 1.00 81.12 79 ASN A CA 1
ATOM 631 C C . ASN A 1 79 ? -1.469 13.414 0.788 1.00 81.12 79 ASN A C 1
ATOM 633 O O . ASN A 1 79 ? -2.168 14.408 0.622 1.00 81.12 79 ASN A O 1
ATOM 637 N N . ARG A 1 80 ? -0.727 12.905 -0.211 1.00 76.06 80 ARG A N 1
ATOM 638 C CA . ARG A 1 80 ? -0.505 13.476 -1.565 1.00 76.06 80 ARG A CA 1
ATOM 639 C C . ARG A 1 80 ? 0.399 14.707 -1.643 1.00 76.06 80 ARG A C 1
ATOM 641 O O . ARG A 1 80 ? 0.833 15.040 -2.745 1.00 76.06 80 ARG A O 1
ATOM 648 N N . LYS A 1 81 ? 0.731 15.347 -0.527 1.00 80.56 81 LYS A N 1
ATOM 649 C CA . LYS A 1 81 ? 1.774 16.372 -0.484 1.00 80.56 81 LYS A CA 1
ATOM 650 C C . LYS A 1 81 ? 3.138 15.684 -0.518 1.00 80.56 81 LYS A C 1
ATOM 652 O O . LYS A 1 81 ? 3.309 14.625 0.087 1.00 80.56 81 LYS A O 1
ATOM 657 N N . LYS A 1 82 ? 4.086 16.241 -1.271 1.00 78.75 82 LYS A N 1
ATOM 658 C CA . LYS A 1 82 ? 5.470 15.753 -1.312 1.00 78.75 82 LYS A CA 1
ATOM 659 C C . LYS A 1 82 ? 6.336 16.624 -0.427 1.00 78.75 82 LYS A C 1
ATOM 661 O O . LYS A 1 82 ? 6.257 17.846 -0.509 1.00 78.75 82 LYS A O 1
ATOM 666 N N . GLU A 1 83 ? 7.181 15.984 0.360 1.00 78.75 83 GLU A N 1
ATOM 667 C CA . GLU A 1 83 ? 8.145 16.634 1.233 1.00 78.75 83 GLU A CA 1
ATOM 668 C C . GLU A 1 83 ? 9.515 15.994 0.999 1.00 78.75 83 GLU A C 1
ATOM 670 O O . GLU A 1 83 ? 9.652 14.768 0.923 1.00 78.75 83 GLU A O 1
ATOM 675 N N . LYS A 1 84 ? 10.530 16.834 0.786 1.00 73.56 84 LYS A N 1
ATOM 676 C CA . LYS A 1 84 ? 11.901 16.381 0.554 1.00 73.56 84 LYS A CA 1
ATOM 677 C C . LYS A 1 84 ? 12.601 16.302 1.902 1.00 73.56 84 LYS A C 1
ATOM 679 O O . LYS A 1 84 ? 12.751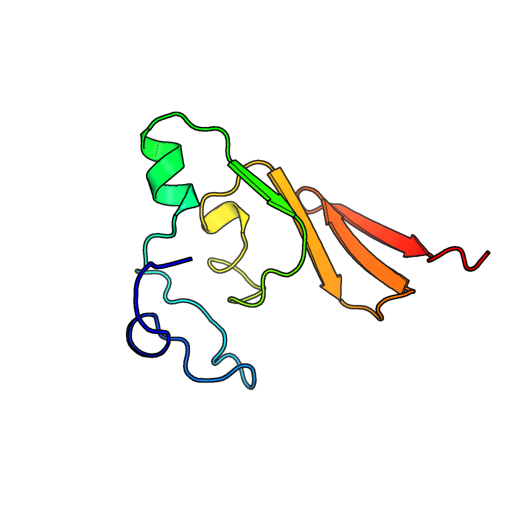 17.318 2.570 1.00 73.56 84 LYS A O 1
ATOM 684 N N . MET A 1 85 ? 13.043 15.108 2.271 1.00 67.12 85 MET A N 1
ATOM 685 C CA . MET A 1 85 ? 13.835 14.893 3.474 1.00 67.12 85 MET A CA 1
ATOM 686 C C . MET A 1 85 ? 15.317 14.957 3.093 1.00 67.12 85 MET A C 1
ATOM 688 O O . MET A 1 85 ? 15.812 14.085 2.371 1.00 67.12 85 MET A O 1
ATOM 692 N N . THR A 1 86 ? 16.020 15.992 3.542 1.00 62.06 86 THR A N 1
ATOM 693 C CA . THR A 1 86 ? 17.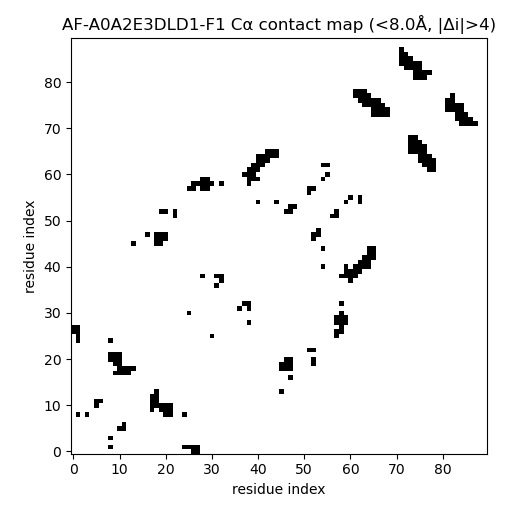488 16.016 3.573 1.00 62.06 86 THR A CA 1
ATOM 694 C C . THR A 1 86 ? 17.930 15.235 4.800 1.00 62.06 86 THR A C 1
ATOM 696 O O . THR A 1 86 ? 17.573 15.599 5.917 1.00 62.06 86 THR A O 1
ATOM 699 N N . GLY A 1 87 ? 18.649 14.128 4.611 1.00 58.81 87 GLY A N 1
ATOM 700 C CA . GLY A 1 87 ? 19.286 13.445 5.729 1.00 58.81 87 GLY A CA 1
ATOM 701 C C . GLY A 1 87 ? 20.378 14.346 6.289 1.00 58.81 87 GLY A C 1
ATOM 702 O O . GLY A 1 87 ? 21.347 14.615 5.581 1.00 58.81 87 GLY A O 1
ATOM 703 N N . ASN A 1 88 ? 20.220 14.820 7.526 1.00 56.84 88 ASN A N 1
ATOM 704 C CA . ASN A 1 88 ? 21.359 15.344 8.267 1.00 56.84 88 ASN A CA 1
ATOM 705 C C . ASN A 1 88 ? 22.277 14.164 8.581 1.00 56.84 88 ASN A C 1
ATOM 707 O O . ASN A 1 88 ? 21.836 13.147 9.120 1.00 56.84 88 ASN A O 1
ATOM 711 N N . VAL A 1 89 ? 23.527 14.296 8.153 1.00 50.41 89 VAL A N 1
ATOM 712 C CA . VAL A 1 89 ? 24.628 13.453 8.598 1.00 50.41 89 VAL A CA 1
ATOM 713 C C . VAL A 1 89 ? 25.280 14.257 9.715 1.00 50.41 89 VAL A C 1
ATOM 715 O O . VAL A 1 89 ? 25.963 15.235 9.417 1.00 50.41 89 VAL A O 1
ATOM 718 N N . ASP A 1 90 ? 24.972 13.909 10.961 1.00 47.81 90 ASP A N 1
ATOM 719 C CA . ASP A 1 90 ? 25.867 14.207 12.082 1.00 47.81 90 ASP A CA 1
ATOM 720 C C . ASP A 1 90 ? 26.934 13.104 12.146 1.00 47.81 90 ASP A C 1
ATOM 722 O O . ASP A 1 90 ? 26.576 11.925 11.883 1.00 47.81 90 ASP A O 1
#

Mean predicted aligned error: 6.79 Å

pLDDT: mean 83.88, std 11.45, range [47.81, 97.38]

Nearest PDB structures (foldseek):
  6prm-assembly1_B  TM=8.636E-01  e=2.739E-03  Pseudoalteromonas fuliginea
  6bia-assembly1_A  TM=8.286E-01  e=4.087E-03  Pseudoalteromonas fuliginea
  6psm-assembly3_D  TM=6.250E-01  e=4.227E-04  Pseudoalteromonas fuliginea
  6psm-assembly2_E  TM=6.249E-01  e=6.308E-04  Pseudoalteromonas fuliginea
  6psm-assembly3_F  TM=6.247E-01  e=9.414E-04  Pseudoalteromonas fuliginea

Secondary structure (DSSP, 8-state):
--SS-GGGGT---SSTTTTPPPTTS--HHHHHHTTT---EEEE---S--SGGGSGGGGT-SEEEEEEEEETTEEEEEETTEEEEEE----

Radius of gyration: 14.33 Å; Cα contacts (8 Å, |Δi|>4): 144; chains: 1; bounding box: 41×33×28 Å

Solvent-accessible surface area (backbone atoms only — not comparable to full-atom values): 5310 Å² total; per-residue (Å²): 107,58,97,54,59,50,64,82,36,52,26,77,48,84,56,95,76,28,24,31,50,40,85,89,53,66,29,56,43,40,61,41,40,78,73,72,48,89,33,73,44,78,45,81,75,79,34,42,83,58,78,75,41,24,57,69,69,50,37,33,75,42,45,42,30,62,75,49,67,50,102,54,44,30,34,33,30,48,84,87,45,77,45,76,46,75,56,82,83,128

Sequence (90 aa):
MSRRHGFLAGVTDTRFMRERLSLDTITLPQSLKTAGYATGFFGKWHNGKGGSYRLENRGFDERWFHESGSRMAANISHNRKKEKMTGNVD

Foldseek 3Di:
DQPDDCVVQQQDDLPDLSLAGDLPGQDPLNVVVVVVDAAEEAEADSNDDDDCSNVVNNNHDWYWYFPDDDPQWTFIDTPNDTDTHHRDDD